Protein AF-A0A9Q0W3M5-F1 (afdb_monomer_lite)

Secondary structure (DSSP, 8-state):
-HHHHHHHHTT-----EE-SSSEEE--SSTT--EEE-TT-BHHHHHHHHHHH-SSSS-SSSHHHHHHHHHHTT--B-EE--GGGTTSS--

Structure (mmCIF, N/CA/C/O backbone):
data_AF-A0A9Q0W3M5-F1
#
_entry.id   AF-A0A9Q0W3M5-F1
#
loop_
_atom_site.group_PDB
_atom_site.id
_atom_site.type_symbol
_atom_site.label_atom_id
_atom_site.label_alt_id
_atom_site.label_comp_id
_atom_site.label_asym_id
_atom_site.label_entity_id
_atom_site.label_seq_id
_atom_site.pdbx_PDB_ins_code
_atom_site.Cartn_x
_atom_site.Cartn_y
_atom_site.Cartn_z
_atom_site.occupancy
_atom_site.B_iso_or_equiv
_atom_site.auth_seq_id
_atom_site.auth_comp_id
_atom_site.auth_asym_id
_atom_site.auth_atom_id
_atom_site.pdbx_PDB_model_num
ATOM 1 N N . MET A 1 1 ? 2.548 3.983 8.561 1.00 66.69 1 MET A N 1
ATOM 2 C CA . MET A 1 1 ? 2.302 2.565 8.895 1.00 66.69 1 MET A CA 1
ATOM 3 C C . MET A 1 1 ? 2.802 2.213 10.295 1.00 66.69 1 MET A C 1
ATOM 5 O O . MET A 1 1 ? 1.974 1.854 11.116 1.00 66.69 1 MET A O 1
ATOM 9 N N . GLU A 1 2 ? 4.083 2.406 10.635 1.00 70.50 2 GLU A N 1
ATOM 10 C CA . GLU A 1 2 ? 4.589 2.118 12.000 1.00 70.50 2 GLU A CA 1
ATOM 11 C C . GLU A 1 2 ? 3.845 2.874 13.117 1.00 70.50 2 GLU A C 1
ATOM 13 O O . GLU A 1 2 ? 3.398 2.270 14.091 1.00 70.50 2 GLU A O 1
ATOM 18 N N . ALA A 1 3 ? 3.597 4.175 12.931 1.00 75.50 3 ALA A N 1
ATOM 19 C CA . ALA A 1 3 ? 2.815 4.974 13.880 1.00 75.50 3 ALA A CA 1
ATOM 20 C C . ALA A 1 3 ? 1.383 4.437 14.084 1.00 75.50 3 A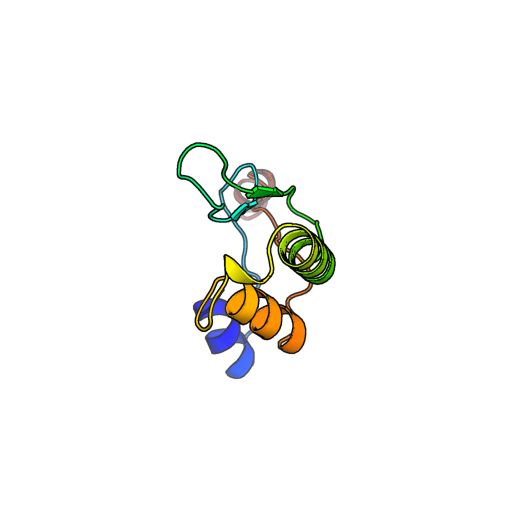LA A C 1
ATOM 22 O O . ALA A 1 3 ? 0.884 4.419 15.205 1.00 75.50 3 ALA A O 1
ATOM 23 N N . HIS A 1 4 ? 0.741 3.939 13.020 1.00 76.38 4 HIS A N 1
ATOM 24 C CA . HIS A 1 4 ? -0.589 3.329 13.105 1.00 76.38 4 HIS A CA 1
ATOM 25 C C . HIS A 1 4 ? -0.557 2.060 13.960 1.00 76.38 4 HIS A C 1
ATOM 27 O O . HIS A 1 4 ? -1.400 1.894 14.835 1.00 76.38 4 HIS A O 1
ATOM 33 N N . SER A 1 5 ? 0.445 1.192 13.767 1.00 69.06 5 SER A N 1
ATOM 34 C CA . SER A 1 5 ? 0.572 -0.026 14.573 1.00 69.06 5 SER A CA 1
ATOM 35 C C . SER A 1 5 ? 0.828 0.272 16.051 1.00 69.06 5 SER A C 1
ATOM 37 O O . SER A 1 5 ? 0.324 -0.462 16.900 1.00 69.06 5 SER A O 1
ATOM 39 N N . LEU A 1 6 ? 1.605 1.312 16.362 1.00 80.31 6 LEU A N 1
ATOM 40 C CA . LEU A 1 6 ? 1.836 1.758 17.737 1.00 80.31 6 LEU A CA 1
ATOM 41 C C . LEU A 1 6 ? 0.538 2.251 18.381 1.00 80.31 6 LEU A C 1
ATOM 43 O O . LEU A 1 6 ? 0.151 1.751 19.434 1.00 80.31 6 LEU A O 1
ATOM 47 N N . LEU A 1 7 ? -0.170 3.171 17.728 1.00 80.44 7 LEU A N 1
ATOM 48 C CA . LEU A 1 7 ? -1.396 3.753 18.275 1.00 80.44 7 LEU A CA 1
ATOM 49 C C . LEU A 1 7 ? -2.520 2.717 18.415 1.00 80.44 7 LEU A C 1
ATOM 51 O O . LEU A 1 7 ? -3.202 2.686 19.438 1.00 80.44 7 LEU A O 1
ATOM 55 N N . LYS A 1 8 ? -2.653 1.801 17.449 1.00 78.19 8 LYS A N 1
ATOM 56 C CA . LYS A 1 8 ? -3.647 0.722 17.512 1.00 78.19 8 LYS A CA 1
ATOM 57 C C . LYS A 1 8 ? -3.357 -0.272 18.635 1.00 78.19 8 LYS A C 1
ATOM 59 O O . LYS A 1 8 ? -4.279 -0.722 19.307 1.00 78.19 8 LYS A O 1
ATOM 64 N N . ARG A 1 9 ? -2.077 -0.562 18.913 1.00 80.38 9 ARG A N 1
ATOM 65 C CA . ARG A 1 9 ? -1.670 -1.374 20.077 1.00 80.38 9 ARG A CA 1
ATOM 66 C C . ARG A 1 9 ? -2.039 -0.709 21.406 1.00 80.38 9 ARG A C 1
ATOM 68 O O . ARG A 1 9 ? -2.312 -1.411 22.373 1.00 80.38 9 ARG A O 1
ATOM 75 N N . HIS A 1 10 ? -2.061 0.619 21.447 1.00 85.44 10 HIS A N 1
ATOM 76 C CA . HIS A 1 10 ? -2.504 1.390 22.607 1.00 85.44 10 HIS A CA 1
ATOM 77 C C . HIS A 1 10 ? -4.032 1.570 22.689 1.00 85.44 10 HIS A C 1
ATOM 79 O O . HIS A 1 10 ? -4.505 2.244 23.597 1.00 85.44 10 HIS A O 1
ATOM 85 N N . GLY A 1 11 ? -4.806 0.946 21.791 1.00 83.50 11 GLY A N 1
ATOM 86 C CA . GLY A 1 11 ? -6.271 0.952 21.834 1.00 83.50 11 GLY A CA 1
ATOM 87 C C . GLY A 1 11 ? -6.928 2.175 21.195 1.00 83.50 11 GLY A C 1
ATOM 88 O O . GLY A 1 11 ? -8.127 2.371 21.366 1.00 83.50 11 GLY A O 1
ATOM 89 N N . PHE A 1 12 ? -6.175 2.991 20.455 1.00 79.94 12 PHE A N 1
ATOM 90 C CA . PHE A 1 12 ? -6.742 4.112 19.710 1.00 79.94 12 PHE A CA 1
ATOM 91 C C . PHE A 1 12 ? -7.326 3.641 18.374 1.00 79.94 12 PHE A C 1
ATOM 93 O O . PHE A 1 12 ? -6.704 2.846 17.660 1.00 79.94 12 PHE A O 1
ATOM 100 N N . ASP A 1 13 ? -8.496 4.175 18.014 1.00 76.94 13 ASP A N 1
ATOM 101 C CA . ASP A 1 13 ? -9.038 4.029 16.667 1.00 76.94 13 ASP A CA 1
ATOM 102 C C . ASP A 1 13 ? -8.282 4.966 15.722 1.00 76.94 13 ASP A C 1
ATOM 104 O O . ASP A 1 13 ? -8.434 6.187 15.746 1.00 76.94 13 ASP A O 1
ATOM 108 N N . VAL A 1 14 ? -7.372 4.386 14.947 1.00 73.06 14 VAL A N 1
ATOM 109 C CA . VAL A 1 14 ? -6.499 5.116 14.033 1.00 73.06 14 VAL A CA 1
ATOM 110 C C . VAL A 1 14 ? -6.651 4.506 12.661 1.00 73.06 14 VAL A C 1
ATOM 112 O O . VAL A 1 14 ? -6.642 3.288 1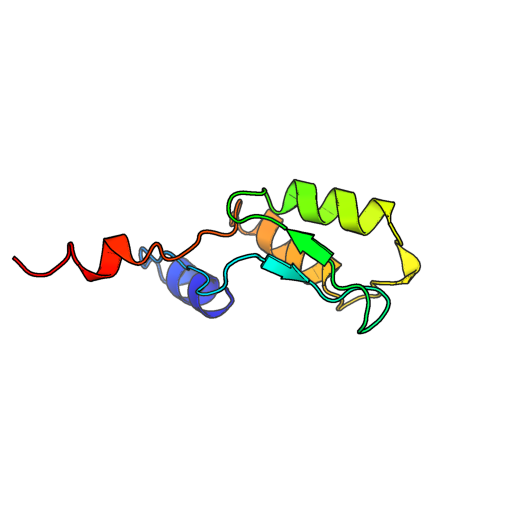2.516 1.00 73.06 14 VAL A O 1
ATOM 115 N N . SER A 1 15 ? -6.720 5.365 11.651 1.00 74.12 15 SER A N 1
ATOM 116 C CA . SER A 1 15 ? -6.648 5.004 10.238 1.00 74.12 15 SER A CA 1
ATOM 117 C C . SER A 1 15 ? -5.437 5.697 9.624 1.00 74.12 15 SER A C 1
ATOM 119 O O . SER A 1 15 ? -5.086 6.808 10.019 1.00 74.12 15 SER A O 1
ATOM 121 N N . SER A 1 16 ? -4.731 5.024 8.717 1.00 69.69 16 SER A N 1
ATOM 122 C CA . SER A 1 16 ? -3.542 5.589 8.076 1.00 69.69 16 SER A CA 1
ATOM 123 C C . SER A 1 16 ? -3.710 5.627 6.578 1.00 69.69 16 SER A C 1
ATOM 125 O O . SER A 1 16 ? -4.024 4.609 5.971 1.00 69.69 16 SER A O 1
ATOM 127 N N . TYR A 1 17 ? -3.400 6.778 6.000 1.00 77.19 17 TYR A N 1
ATOM 128 C CA . TYR A 1 17 ? -3.636 7.038 4.596 1.00 77.19 17 TYR A CA 1
ATOM 129 C C . TYR A 1 17 ? -2.367 7.528 3.902 1.00 77.19 17 TYR A C 1
ATOM 131 O O . TYR A 1 17 ? -1.547 8.234 4.493 1.00 77.19 17 TYR A O 1
ATOM 139 N N . GLY A 1 18 ? -2.213 7.163 2.632 1.00 74.19 18 GLY A N 1
ATOM 140 C CA . GLY A 1 18 ? -1.183 7.704 1.752 1.00 74.19 18 GLY A CA 1
ATOM 141 C C . GLY A 1 18 ? -1.654 8.970 1.036 1.00 74.19 18 GLY A C 1
ATOM 142 O O . GLY A 1 18 ? -2.805 9.061 0.611 1.00 74.19 18 GLY A O 1
ATOM 143 N N . THR A 1 19 ? -0.750 9.934 0.858 1.00 75.31 19 THR A N 1
ATOM 144 C CA . THR A 1 19 ? -0.971 11.151 0.050 1.00 75.31 19 THR A CA 1
ATOM 145 C C . THR A 1 19 ? -0.590 10.976 -1.423 1.00 75.31 19 THR A C 1
ATOM 147 O O . THR A 1 19 ? -0.882 11.839 -2.247 1.00 75.31 19 THR A O 1
ATOM 150 N N . GLY A 1 20 ? 0.064 9.864 -1.775 1.00 74.50 20 GLY A N 1
ATOM 151 C CA . GLY A 1 20 ? 0.436 9.561 -3.155 1.00 74.50 20 GLY A CA 1
ATOM 152 C C . GLY A 1 20 ? -0.775 9.366 -4.074 1.00 74.50 20 GLY A C 1
ATOM 153 O O . GLY A 1 20 ? -1.908 9.197 -3.624 1.00 74.50 20 GLY A O 1
ATOM 154 N N . SER A 1 21 ? -0.528 9.365 -5.385 1.00 76.81 21 SER A N 1
ATOM 155 C CA . SER A 1 21 ? -1.518 8.938 -6.390 1.00 76.81 21 SER A CA 1
ATOM 156 C C 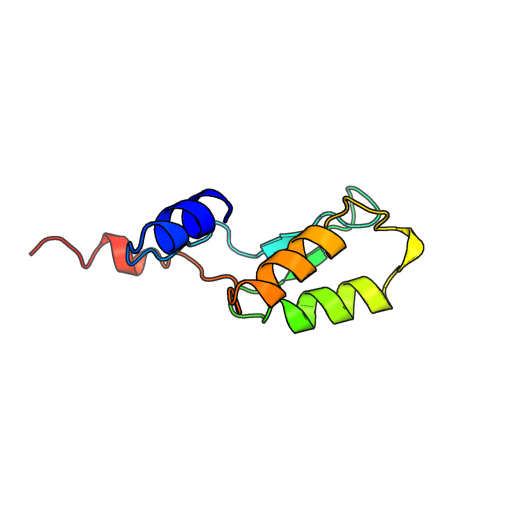. SER A 1 21 ? -1.578 7.416 -6.521 1.00 76.81 21 SER A C 1
ATOM 158 O O . SER A 1 21 ? -2.654 6.871 -6.721 1.00 76.81 21 SER A O 1
ATOM 160 N N . HIS A 1 22 ? -0.438 6.747 -6.307 1.00 80.56 22 HIS A N 1
ATOM 161 C CA . HIS A 1 22 ? -0.283 5.291 -6.328 1.00 80.56 22 HIS A CA 1
ATOM 162 C C . HIS A 1 22 ? 0.704 4.846 -5.240 1.00 80.56 22 HIS A C 1
ATOM 164 O O . HIS A 1 22 ? 1.563 5.631 -4.817 1.00 80.56 22 HIS A O 1
ATOM 170 N N . VAL A 1 23 ?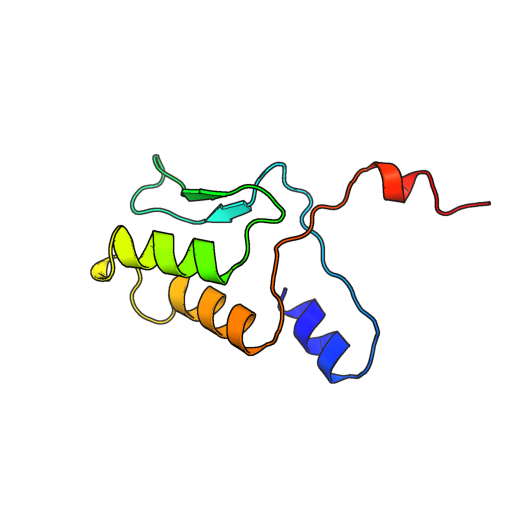 0.617 3.585 -4.820 1.00 81.75 23 VAL A N 1
ATOM 171 C CA . VAL A 1 23 ? 1.598 2.946 -3.938 1.00 81.75 23 VAL A CA 1
ATOM 172 C C . VAL A 1 23 ? 2.820 2.588 -4.775 1.00 81.75 23 VAL A C 1
ATOM 174 O O . VAL A 1 23 ? 2.737 1.774 -5.690 1.00 81.75 23 VAL A O 1
ATOM 177 N N . LYS A 1 24 ? 3.960 3.211 -4.476 1.00 82.31 24 LYS A N 1
ATOM 178 C CA . LYS A 1 24 ? 5.226 2.941 -5.164 1.00 82.31 24 LYS A CA 1
ATOM 179 C C . LYS A 1 24 ? 6.123 2.111 -4.264 1.00 82.31 24 LYS A C 1
ATOM 181 O O . LYS A 1 24 ? 6.437 2.519 -3.149 1.00 82.31 24 LYS A O 1
ATOM 186 N N . LEU A 1 25 ? 6.538 0.968 -4.775 1.00 81.31 25 LEU A N 1
ATOM 187 C CA . LEU A 1 25 ? 7.448 0.041 -4.137 1.00 81.31 25 LEU A CA 1
ATOM 188 C C . LEU A 1 25 ? 8.771 0.023 -4.920 1.00 81.31 25 LEU A C 1
ATOM 190 O O . LEU A 1 25 ? 8.748 0.055 -6.155 1.00 81.31 25 LEU A O 1
ATOM 194 N N . PRO A 1 26 ? 9.929 -0.009 -4.238 1.00 78.19 26 PRO A N 1
ATOM 195 C CA . PRO A 1 26 ? 11.215 -0.123 -4.913 1.00 78.19 26 PRO A CA 1
ATOM 196 C C . PRO A 1 26 ? 11.262 -1.420 -5.733 1.00 78.19 26 PRO A C 1
ATOM 198 O O . PRO A 1 26 ? 10.900 -2.500 -5.251 1.00 78.19 26 PRO A O 1
ATOM 201 N N . GLY A 1 27 ? 11.650 -1.289 -6.999 1.00 77.19 27 GLY A N 1
ATOM 202 C CA . GLY A 1 27 ? 11.886 -2.411 -7.902 1.00 77.19 27 GLY A CA 1
ATOM 203 C C . GLY A 1 27 ? 13.376 -2.723 -8.063 1.00 77.19 27 GLY A C 1
ATOM 204 O O . GLY A 1 27 ? 14.201 -2.126 -7.367 1.00 77.19 27 GLY A O 1
ATOM 205 N N . PRO A 1 28 ? 13.731 -3.634 -8.986 1.00 69.88 28 PRO A N 1
ATOM 206 C CA . PRO A 1 28 ? 15.114 -4.068 -9.220 1.00 69.88 28 PRO A CA 1
ATOM 207 C C . PRO A 1 28 ? 16.045 -2.948 -9.666 1.00 69.88 28 PRO A C 1
ATOM 209 O O . PRO A 1 28 ? 17.262 -3.046 -9.546 1.00 69.88 28 PRO A O 1
ATOM 212 N N . SER A 1 29 ? 15.481 -1.875 -10.206 1.00 72.38 29 SER A N 1
ATOM 213 C CA . SER A 1 29 ? 16.225 -0.734 -10.704 1.00 72.38 29 SER A CA 1
ATOM 214 C C . SER A 1 29 ? 15.462 0.553 -10.429 1.00 72.38 29 SER A C 1
ATOM 216 O O . SER A 1 29 ? 14.233 0.574 -10.407 1.00 72.38 29 SER A O 1
ATOM 218 N N . LEU A 1 30 ? 16.193 1.664 -10.297 1.00 68.62 30 LEU A N 1
ATOM 219 C CA . LEU A 1 30 ? 15.610 3.002 -10.118 1.00 68.62 30 LEU A CA 1
ATOM 220 C C . LEU A 1 30 ? 14.638 3.380 -11.255 1.00 68.62 30 LEU A C 1
ATOM 222 O O . LEU A 1 30 ? 13.738 4.193 -11.061 1.00 68.62 30 LEU A O 1
ATOM 226 N N . ARG A 1 31 ? 14.825 2.787 -12.441 1.00 74.50 31 ARG A N 1
ATOM 227 C CA . ARG A 1 31 ? 14.002 3.015 -13.636 1.00 74.50 31 ARG A CA 1
ATOM 228 C C . ARG A 1 31 ? 12.680 2.248 -13.636 1.00 74.50 31 ARG A C 1
ATOM 230 O O . ARG A 1 31 ? 11.758 2.677 -14.317 1.00 74.50 31 ARG A O 1
ATOM 237 N N . GLU A 1 32 ? 12.577 1.164 -12.871 1.00 78.31 32 GLU A N 1
ATOM 238 C CA . GLU A 1 32 ? 11.420 0.263 -12.889 1.00 78.31 32 GLU A CA 1
ATOM 239 C C . GLU A 1 32 ? 10.854 0.092 -11.472 1.00 78.31 32 GLU A C 1
ATOM 241 O O . GLU A 1 32 ? 11.012 -0.962 -10.853 1.00 78.31 32 GLU A O 1
ATOM 246 N N . PRO A 1 33 ? 10.224 1.138 -10.902 1.00 82.31 33 PRO A N 1
ATOM 247 C CA . PRO A 1 33 ? 9.514 1.008 -9.638 1.00 82.31 33 PRO A CA 1
ATOM 248 C C . PRO A 1 33 ? 8.246 0.167 -9.824 1.00 82.31 33 PRO A C 1
ATOM 250 O O . PRO A 1 33 ? 7.532 0.302 -10.817 1.00 82.31 33 PRO A O 1
ATOM 253 N N . ASN A 1 34 ? 7.910 -0.647 -8.826 1.00 83.38 34 ASN A N 1
ATOM 254 C CA . ASN A 1 34 ? 6.638 -1.358 -8.809 1.00 83.38 34 ASN A CA 1
ATOM 255 C C . ASN A 1 34 ? 5.538 -0.395 -8.349 1.00 83.38 34 ASN A C 1
ATOM 257 O O . ASN A 1 34 ? 5.583 0.120 -7.232 1.00 83.38 34 ASN A O 1
ATOM 261 N N . VAL A 1 35 ? 4.561 -0.129 -9.209 1.00 85.62 35 VAL A N 1
ATOM 262 C CA . VAL A 1 35 ? 3.457 0.793 -8.921 1.00 85.62 35 VAL A CA 1
ATOM 263 C C . VAL A 1 35 ? 2.166 -0.003 -8.780 1.00 85.62 35 VAL A C 1
ATOM 265 O O . VAL A 1 35 ? 1.846 -0.807 -9.649 1.00 85.62 35 VAL A O 1
ATOM 268 N N . TYR A 1 36 ? 1.433 0.234 -7.695 1.00 85.44 36 TYR A N 1
ATOM 269 C CA . TYR A 1 36 ? 0.148 -0.399 -7.409 1.00 85.44 36 TYR A CA 1
ATOM 270 C C . TYR A 1 36 ? -0.914 0.648 -7.081 1.00 85.44 36 TYR A C 1
ATOM 272 O O . TYR A 1 36 ? -0.621 1.684 -6.474 1.00 85.44 36 TYR A O 1
ATOM 280 N N . ASP A 1 37 ? -2.162 0.353 -7.428 1.00 83.25 37 ASP A N 1
ATOM 281 C CA . ASP A 1 37 ? -3.299 1.202 -7.085 1.00 83.25 37 ASP A CA 1
ATOM 282 C C . ASP A 1 37 ? -3.647 1.104 -5.595 1.00 83.25 37 ASP A C 1
ATOM 284 O O . ASP A 1 37 ? -3.521 0.044 -4.965 1.00 83.25 37 ASP A O 1
ATOM 288 N N . PHE A 1 38 ? -4.118 2.216 -5.024 1.00 79.31 38 PHE A N 1
ATOM 289 C CA . PHE A 1 38 ? -4.713 2.210 -3.686 1.00 79.31 38 PHE A CA 1
ATOM 290 C C . PHE A 1 38 ? -5.964 1.325 -3.671 1.00 79.31 38 PHE A C 1
ATOM 292 O O . PHE A 1 38 ? -6.740 1.323 -4.621 1.00 79.31 38 PHE A O 1
ATOM 299 N N . GLY A 1 39 ? -6.150 0.559 -2.596 1.00 77.44 39 GLY A N 1
ATOM 300 C CA . GLY A 1 39 ? -7.176 -0.487 -2.514 1.00 77.44 39 GLY A CA 1
ATOM 301 C C . GLY A 1 39 ? -6.721 -1.870 -2.994 1.00 77.44 39 GLY A C 1
ATOM 302 O O . GLY A 1 39 ? -7.422 -2.849 -2.748 1.00 77.44 39 GLY A O 1
ATOM 303 N N . THR A 1 40 ? -5.531 -2.001 -3.592 1.00 80.81 40 THR A N 1
ATOM 304 C CA . THR A 1 40 ? -4.944 -3.326 -3.849 1.00 80.81 40 THR A CA 1
ATOM 305 C C . THR A 1 40 ? -4.552 -3.973 -2.514 1.00 80.81 40 THR A C 1
ATOM 307 O O . THR A 1 40 ? -3.860 -3.336 -1.710 1.00 80.81 40 THR A O 1
ATOM 310 N N . PRO A 1 41 ? -4.965 -5.222 -2.233 1.00 82.75 41 PRO A N 1
ATOM 311 C CA . PRO A 1 41 ? -4.630 -5.865 -0.974 1.00 82.75 41 PRO A CA 1
ATOM 312 C C . PRO A 1 41 ? -3.135 -6.184 -0.882 1.00 82.75 41 PRO A C 1
ATOM 314 O O . PRO A 1 41 ? -2.524 -6.643 -1.851 1.00 82.75 41 PRO A O 1
ATOM 317 N N . TYR A 1 42 ? -2.546 -6.027 0.309 1.00 81.62 42 TYR A N 1
ATOM 318 C CA . TYR A 1 42 ? -1.116 -6.301 0.527 1.00 81.62 42 TYR A CA 1
ATOM 319 C C . TYR A 1 42 ? -0.732 -7.740 0.170 1.00 81.62 42 TYR A C 1
ATOM 321 O O . TYR A 1 42 ? 0.362 -7.978 -0.327 1.00 81.62 42 TYR A O 1
ATOM 329 N N . LYS A 1 43 ? -1.647 -8.701 0.345 1.00 80.94 43 LYS A N 1
ATOM 330 C CA . LYS A 1 43 ? -1.441 -10.091 -0.086 1.00 80.94 43 LYS A CA 1
ATOM 331 C C . LYS A 1 43 ? -1.157 -10.195 -1.587 1.00 80.94 43 LYS A C 1
ATOM 333 O O . LYS A 1 43 ? -0.251 -10.914 -1.988 1.00 80.94 43 LYS A O 1
ATOM 338 N N . GLN A 1 44 ? -1.907 -9.460 -2.406 1.00 84.75 44 GLN A N 1
ATOM 339 C CA . GLN A 1 44 ? -1.738 -9.482 -3.855 1.00 84.75 44 GLN A CA 1
ATOM 340 C C . GLN A 1 44 ? -0.418 -8.828 -4.267 1.00 84.75 44 GLN A C 1
ATOM 342 O O . GLN A 1 44 ? 0.287 -9.379 -5.105 1.00 84.75 44 GLN A O 1
ATOM 347 N N . MET A 1 45 ? -0.050 -7.706 -3.639 1.00 83.50 45 MET A N 1
ATOM 348 C CA . MET A 1 45 ? 1.263 -7.086 -3.855 1.00 83.50 45 MET A CA 1
ATOM 349 C C . MET A 1 45 ? 2.402 -8.037 -3.457 1.00 83.50 45 MET A C 1
ATOM 351 O O . MET A 1 45 ? 3.384 -8.164 -4.179 1.00 83.50 45 MET A O 1
ATOM 355 N N . PHE A 1 46 ? 2.261 -8.740 -2.330 1.00 81.62 46 PHE A N 1
ATOM 356 C CA . PHE A 1 46 ? 3.239 -9.720 -1.863 1.00 81.62 46 PHE A CA 1
ATOM 357 C C . PHE A 1 46 ? 3.395 -10.887 -2.844 1.00 81.62 46 PHE A C 1
ATOM 359 O O . PHE A 1 46 ? 4.518 -11.243 -3.196 1.00 81.62 46 PHE A O 1
ATOM 366 N N . ASP A 1 47 ? 2.285 -11.460 -3.315 1.00 83.44 47 ASP A N 1
ATOM 367 C CA . ASP A 1 47 ? 2.308 -12.549 -4.293 1.00 83.44 47 ASP A CA 1
ATOM 368 C C . ASP A 1 47 ? 2.896 -12.107 -5.642 1.00 83.44 47 ASP A C 1
ATOM 370 O O . ASP A 1 47 ? 3.634 -12.876 -6.256 1.00 83.44 47 ASP A O 1
ATOM 374 N N . ASP A 1 48 ? 2.621 -10.877 -6.085 1.00 84.56 48 ASP A N 1
ATOM 375 C CA . ASP A 1 48 ? 3.181 -10.309 -7.318 1.00 84.56 48 ASP A CA 1
ATOM 376 C C . ASP A 1 48 ? 4.700 -10.099 -7.214 1.00 84.56 48 ASP A C 1
ATOM 378 O O . ASP A 1 48 ? 5.457 -10.558 -8.071 1.00 84.56 48 ASP A O 1
ATOM 382 N N . LEU A 1 49 ? 5.171 -9.493 -6.120 1.00 80.31 49 LEU A N 1
ATOM 383 C CA . LEU A 1 49 ? 6.603 -9.297 -5.874 1.00 80.31 49 LEU A CA 1
ATOM 384 C C . LEU A 1 49 ? 7.354 -10.625 -5.723 1.00 80.31 49 LEU A C 1
ATOM 386 O O . LEU A 1 49 ? 8.458 -10.765 -6.243 1.00 80.31 49 LEU A O 1
ATOM 390 N N . ARG A 1 50 ? 6.744 -11.615 -5.058 1.00 78.31 50 ARG A N 1
ATOM 391 C CA . ARG A 1 50 ? 7.321 -12.957 -4.896 1.00 78.31 50 ARG A CA 1
ATOM 392 C C . ARG A 1 50 ? 7.442 -13.703 -6.226 1.00 78.31 50 ARG A C 1
ATOM 394 O O . ARG A 1 50 ? 8.369 -14.489 -6.384 1.00 78.31 50 ARG A O 1
ATOM 401 N N . ARG A 1 51 ? 6.500 -13.500 -7.154 1.00 81.19 51 ARG A N 1
ATOM 402 C CA . ARG A 1 51 ? 6.540 -14.109 -8.495 1.00 81.19 51 ARG A CA 1
ATOM 403 C C . ARG A 1 51 ? 7.554 -13.450 -9.419 1.00 81.19 51 ARG A C 1
ATOM 405 O O . ARG A 1 51 ? 8.084 -14.149 -10.271 1.00 81.19 51 ARG A O 1
ATOM 412 N N . LYS A 1 52 ? 7.772 -12.140 -9.280 1.00 78.19 52 LYS A N 1
ATOM 413 C CA . LYS A 1 52 ? 8.738 -11.397 -10.095 1.00 78.19 52 LYS A CA 1
ATOM 414 C C . LYS A 1 52 ? 10.160 -11.860 -9.813 1.00 78.19 52 LYS A C 1
ATOM 416 O O . LYS A 1 52 ? 10.769 -12.439 -10.697 1.00 78.19 52 LYS A O 1
ATOM 421 N N . ASP A 1 53 ? 10.641 -11.667 -8.585 1.00 71.31 53 ASP A N 1
ATOM 422 C CA . ASP A 1 53 ? 12.002 -12.060 -8.216 1.00 71.31 53 ASP A CA 1
ATOM 423 C C . ASP A 1 53 ? 12.127 -12.337 -6.710 1.00 71.31 53 ASP A C 1
ATOM 425 O O . ASP A 1 53 ? 12.153 -11.403 -5.903 1.00 71.31 53 ASP A O 1
ATOM 429 N N . PRO A 1 54 ? 12.244 -13.608 -6.292 1.00 66.81 54 PRO A N 1
ATOM 430 C CA . PRO A 1 54 ? 12.431 -13.953 -4.886 1.00 66.81 54 PRO A CA 1
ATOM 431 C C . PRO A 1 54 ? 13.833 -13.599 -4.355 1.00 66.81 54 PRO A C 1
ATOM 433 O O . PRO A 1 54 ? 13.972 -13.359 -3.158 1.00 66.81 54 PRO A O 1
ATOM 436 N N . GLU A 1 55 ? 14.859 -13.527 -5.213 1.00 67.38 55 GLU A N 1
ATOM 437 C CA . GLU A 1 55 ? 16.236 -13.178 -4.812 1.00 67.38 55 GLU A CA 1
ATOM 438 C C . GLU A 1 55 ? 16.455 -11.673 -4.620 1.00 67.38 55 GLU A C 1
ATOM 440 O O . GLU A 1 55 ? 17.306 -11.265 -3.830 1.00 67.38 55 GLU A O 1
ATOM 445 N N . LEU A 1 56 ? 15.668 -10.833 -5.297 1.00 66.88 56 LEU A N 1
ATOM 446 C CA . LEU A 1 56 ? 15.827 -9.378 -5.266 1.00 66.88 56 LEU A CA 1
ATOM 447 C C . LEU A 1 56 ? 15.440 -8.756 -3.914 1.00 66.88 56 LEU A C 1
ATOM 449 O O . LEU A 1 56 ? 15.847 -7.641 -3.586 1.00 66.88 56 LEU A O 1
ATOM 453 N N . TYR A 1 57 ? 14.659 -9.474 -3.110 1.00 67.62 57 TYR A N 1
ATOM 454 C CA . TYR A 1 57 ? 14.128 -8.986 -1.843 1.00 67.62 57 TYR A CA 1
ATOM 455 C C . TYR A 1 57 ? 14.677 -9.778 -0.637 1.00 67.62 57 TYR A C 1
ATOM 457 O O . TYR A 1 57 ? 13.893 -10.414 0.076 1.00 67.62 57 TYR A O 1
ATOM 465 N N . PRO A 1 58 ? 15.985 -9.699 -0.316 1.00 59.72 58 PRO A N 1
ATOM 466 C CA . PRO A 1 58 ? 16.576 -10.394 0.829 1.00 59.72 58 PRO A CA 1
ATOM 467 C C . PRO A 1 58 ? 16.158 -9.771 2.178 1.00 59.72 58 PRO A C 1
ATOM 469 O O . PRO A 1 58 ? 16.068 -8.551 2.285 1.00 59.72 58 PRO A O 1
ATOM 472 N N . PRO A 1 59 ? 15.920 -10.550 3.248 1.00 53.84 59 PRO A N 1
ATOM 473 C CA . PRO A 1 59 ? 15.585 -10.006 4.569 1.00 53.84 59 PRO A CA 1
ATOM 474 C C . PRO A 1 59 ? 16.672 -9.044 5.106 1.00 53.84 59 PRO A C 1
ATOM 476 O O . PRO A 1 59 ? 17.848 -9.407 5.037 1.00 53.84 59 PRO A O 1
ATOM 479 N N . PRO A 1 60 ? 16.330 -7.867 5.685 1.00 57.56 60 PRO A N 1
ATOM 480 C CA . PRO A 1 60 ? 14.996 -7.318 5.955 1.00 57.56 60 PRO A CA 1
ATOM 481 C C . PRO A 1 60 ? 14.491 -6.421 4.802 1.00 57.56 60 PRO A C 1
ATOM 483 O O . PRO A 1 60 ? 14.534 -5.193 4.869 1.00 57.56 60 PRO A O 1
ATOM 486 N N . SER A 1 61 ? 14.010 -7.036 3.723 1.00 71.25 61 SER A N 1
ATOM 487 C CA . SER A 1 61 ? 13.491 -6.354 2.534 1.00 71.25 61 SER A CA 1
ATOM 488 C C . SER A 1 61 ? 12.046 -5.879 2.684 1.00 71.25 61 SER A C 1
ATOM 490 O O . SER A 1 61 ? 11.314 -6.198 3.623 1.00 71.25 61 SER A O 1
ATOM 492 N N . LEU A 1 62 ? 11.597 -5.187 1.640 1.00 72.81 62 LEU A N 1
ATOM 493 C CA . LEU A 1 62 ? 10.208 -4.850 1.368 1.00 72.81 62 LEU A CA 1
ATOM 494 C C . LEU A 1 62 ? 9.223 -6.028 1.523 1.00 72.81 62 LEU A C 1
ATOM 496 O O . LEU A 1 62 ? 8.114 -5.827 2.020 1.00 72.81 62 LEU A O 1
ATOM 500 N N . LEU A 1 63 ? 9.618 -7.250 1.137 1.00 73.88 63 LEU A N 1
ATOM 501 C CA . LEU A 1 63 ? 8.766 -8.438 1.269 1.00 73.88 63 LEU A CA 1
ATOM 502 C C . LEU A 1 63 ? 8.471 -8.754 2.741 1.00 73.88 63 LEU A C 1
ATOM 504 O O . LEU A 1 63 ? 7.335 -9.080 3.085 1.00 73.88 63 LEU A O 1
ATOM 508 N N . PHE A 1 64 ? 9.474 -8.611 3.614 1.00 72.81 64 PHE A N 1
ATOM 509 C CA . PHE A 1 64 ? 9.316 -8.804 5.056 1.00 72.81 64 PHE A CA 1
ATOM 510 C C . PHE A 1 64 ? 8.346 -7.775 5.645 1.00 72.81 64 PHE A C 1
ATOM 512 O O . PHE A 1 64 ? 7.458 -8.119 6.421 1.00 72.81 64 PHE A O 1
ATOM 519 N N . ILE A 1 65 ? 8.460 -6.520 5.211 1.00 74.44 65 ILE A N 1
ATOM 520 C CA . ILE A 1 65 ? 7.586 -5.428 5.648 1.00 74.44 65 ILE A CA 1
ATOM 521 C C . ILE A 1 65 ? 6.128 -5.683 5.219 1.00 74.44 65 ILE A C 1
ATOM 523 O O . ILE A 1 65 ? 5.219 -5.571 6.043 1.00 74.44 65 ILE A O 1
ATOM 527 N N . LEU A 1 66 ? 5.888 -6.102 3.968 1.00 77.00 66 LEU A N 1
ATOM 528 C CA . LEU A 1 66 ? 4.544 -6.484 3.511 1.00 77.00 66 LEU A CA 1
ATOM 529 C C . LEU A 1 66 ? 3.973 -7.671 4.295 1.00 77.00 66 LEU A C 1
ATOM 531 O O . LEU A 1 66 ? 2.794 -7.661 4.650 1.00 77.00 66 LEU A O 1
ATOM 535 N N . PHE A 1 67 ? 4.796 -8.679 4.585 1.00 74.31 67 PHE A N 1
ATOM 536 C CA . PHE A 1 67 ? 4.382 -9.847 5.360 1.00 74.31 67 PHE A CA 1
ATOM 537 C C . PHE A 1 67 ? 3.984 -9.484 6.800 1.00 74.31 67 PHE A C 1
ATOM 539 O O . PHE A 1 67 ? 2.994 -10.007 7.324 1.00 74.31 67 PHE A O 1
ATOM 546 N N . ILE A 1 68 ? 4.717 -8.560 7.429 1.00 71.88 68 ILE A N 1
ATOM 547 C CA . ILE A 1 68 ? 4.379 -8.025 8.752 1.00 71.88 68 ILE A CA 1
ATOM 548 C C . ILE A 1 68 ? 3.049 -7.268 8.700 1.00 71.88 68 ILE A C 1
ATOM 550 O O . ILE A 1 68 ? 2.191 -7.507 9.550 1.00 71.88 68 ILE A O 1
ATOM 554 N N . PHE A 1 69 ? 2.834 -6.405 7.701 1.00 71.25 69 PHE A N 1
ATOM 555 C CA . PHE A 1 69 ? 1.564 -5.683 7.563 1.00 71.25 69 PHE A CA 1
ATOM 556 C C . PHE A 1 69 ? 0.377 -6.619 7.338 1.00 71.25 69 PHE A C 1
ATOM 558 O O . PHE A 1 69 ? -0.664 -6.435 7.971 1.00 71.25 69 PHE A O 1
ATOM 565 N N . TYR A 1 70 ? 0.565 -7.665 6.530 1.00 68.12 70 TYR A N 1
ATOM 566 C CA . TYR A 1 70 ? -0.432 -8.710 6.325 1.00 68.12 70 TYR A CA 1
ATOM 567 C C . TYR A 1 70 ? -0.798 -9.425 7.637 1.00 68.12 70 TYR A C 1
ATOM 569 O O . TYR A 1 70 ? -1.977 -9.540 7.964 1.00 68.12 70 TYR A O 1
ATOM 577 N N . ASN A 1 71 ? 0.193 -9.842 8.435 1.00 68.69 71 ASN A N 1
ATOM 578 C CA . ASN A 1 71 ? -0.059 -10.510 9.721 1.00 68.69 71 ASN A CA 1
ATOM 579 C C . ASN A 1 71 ? -0.645 -9.580 10.794 1.00 68.69 71 ASN A C 1
ATOM 581 O O . ASN A 1 71 ? -1.267 -10.059 11.740 1.00 68.69 71 ASN A O 1
ATOM 585 N N . ARG A 1 72 ? -0.464 -8.260 10.669 1.00 65.81 72 ARG A N 1
ATOM 586 C CA . ARG A 1 72 ? -1.010 -7.271 11.613 1.00 65.81 72 ARG A CA 1
ATOM 587 C C . ARG A 1 72 ? -2.400 -6.743 11.249 1.00 65.81 72 ARG A C 1
ATOM 589 O O . ARG A 1 72 ? -2.908 -5.879 11.956 1.00 65.81 72 ARG A O 1
ATOM 596 N N . GLY A 1 73 ? -3.033 -7.268 10.197 1.00 61.00 73 GLY A N 1
ATOM 597 C CA . GLY A 1 73 ? -4.412 -6.924 9.836 1.00 61.00 73 GLY A CA 1
ATOM 598 C C . GLY A 1 73 ? -4.567 -5.615 9.056 1.00 61.00 73 GLY A C 1
ATOM 599 O O . GLY A 1 73 ? -5.690 -5.157 8.858 1.00 61.00 73 GLY A O 1
ATOM 600 N N . CYS A 1 74 ? -3.474 -5.019 8.570 1.00 65.75 74 CYS A N 1
ATOM 601 C CA . CYS A 1 74 ? -3.554 -3.965 7.562 1.00 65.75 74 CYS A CA 1
ATOM 602 C C . CYS A 1 74 ? -3.748 -4.645 6.203 1.00 65.75 74 CYS A C 1
ATOM 604 O O . CYS A 1 74 ? -2.809 -5.231 5.670 1.00 65.75 74 CYS A O 1
ATOM 606 N N . LEU A 1 75 ? -4.970 -4.627 5.666 1.00 61.03 75 LEU A N 1
ATOM 607 C CA . LEU A 1 75 ? -5.321 -5.398 4.466 1.00 61.03 75 LEU A CA 1
ATOM 608 C C . LEU A 1 75 ? -5.083 -4.629 3.162 1.00 61.03 75 LEU A C 1
ATOM 610 O O . LEU A 1 75 ? -4.757 -5.251 2.154 1.00 61.03 75 LEU A O 1
ATOM 614 N N . VAL A 1 76 ? -5.187 -3.299 3.188 1.00 61.41 76 VAL A N 1
ATOM 615 C CA . VAL A 1 76 ? -5.165 -2.436 1.999 1.00 61.41 76 VAL A CA 1
ATOM 616 C C . VAL A 1 76 ? -4.480 -1.105 2.286 1.00 61.41 76 VAL A C 1
ATOM 618 O O . VAL A 1 76 ? -4.556 -0.578 3.395 1.00 61.41 76 VAL A O 1
ATOM 621 N N . ALA A 1 77 ? -3.809 -0.559 1.272 1.00 64.56 77 ALA A N 1
ATOM 622 C CA . ALA A 1 77 ? -3.337 0.817 1.304 1.00 64.56 77 ALA A CA 1
ATOM 623 C C . ALA A 1 77 ? -4.504 1.751 0.959 1.00 64.56 77 ALA A C 1
ATOM 625 O O . ALA A 1 77 ? -5.005 1.713 -0.166 1.00 64.56 77 ALA A O 1
ATOM 626 N N . GLU A 1 78 ? -4.917 2.595 1.902 1.00 63.25 78 GLU A N 1
ATOM 627 C CA . GLU A 1 78 ? -5.968 3.590 1.684 1.00 63.25 78 GLU A CA 1
ATOM 628 C C . GLU A 1 78 ? -5.372 4.955 1.319 1.00 63.25 78 GLU A C 1
ATOM 630 O O . GLU A 1 78 ? -4.308 5.354 1.807 1.00 63.25 78 GLU A O 1
ATOM 635 N N . ARG A 1 79 ? -6.054 5.683 0.432 1.00 55.47 79 ARG A N 1
ATOM 636 C CA . ARG A 1 79 ? -5.660 7.028 0.001 1.00 55.47 79 ARG A CA 1
ATOM 637 C C . ARG A 1 79 ? -6.435 8.070 0.801 1.00 55.47 79 ARG A C 1
ATOM 639 O O . ARG A 1 79 ? -7.641 7.919 0.973 1.00 55.47 79 ARG A O 1
ATOM 646 N N . ILE A 1 80 ? -5.784 9.163 1.206 1.00 55.88 80 ILE A N 1
ATOM 647 C CA . ILE A 1 80 ? -6.523 10.373 1.593 1.00 55.88 80 ILE A CA 1
ATOM 648 C C . ILE A 1 80 ? -7.155 10.903 0.307 1.00 55.88 80 ILE A C 1
ATOM 650 O O . ILE A 1 80 ? -6.467 11.419 -0.576 1.00 55.88 80 ILE A O 1
ATOM 654 N N . SER A 1 81 ? -8.468 10.739 0.165 1.00 42.16 81 SER A N 1
ATOM 655 C CA . SER A 1 81 ? -9.200 11.539 -0.807 1.00 42.16 81 SER A CA 1
ATOM 656 C C . SER A 1 81 ? -9.244 12.966 -0.270 1.00 42.16 81 SER A C 1
ATOM 658 O O . SER A 1 81 ? -9.676 13.178 0.864 1.00 42.16 81 SER A O 1
ATOM 660 N N . LEU A 1 82 ? -8.819 13.953 -1.067 1.00 41.75 82 LEU A N 1
ATOM 661 C CA . LEU A 1 82 ? -8.936 15.376 -0.712 1.00 41.75 82 LEU A CA 1
ATOM 662 C C . LEU A 1 82 ? -10.374 15.774 -0.325 1.00 41.75 82 LEU A C 1
ATOM 664 O O . LEU A 1 82 ? -10.561 16.765 0.374 1.00 41.75 82 LEU A O 1
ATOM 668 N N . SER A 1 83 ? -11.380 14.982 -0.712 1.00 43.53 83 SER A N 1
ATOM 669 C CA . SER A 1 83 ? -12.773 15.140 -0.284 1.00 43.53 83 SER A CA 1
ATOM 670 C C . SER A 1 83 ? -12.961 15.104 1.239 1.00 43.53 83 SER A C 1
ATOM 672 O O . SER A 1 83 ? -13.893 15.721 1.739 1.00 43.53 83 SER A O 1
ATOM 674 N N . PHE A 1 84 ? -12.079 14.435 1.990 1.00 39.28 84 PHE A N 1
ATOM 675 C CA . PHE A 1 84 ? -12.174 14.369 3.453 1.00 39.28 84 PHE A CA 1
ATOM 676 C C . PHE A 1 84 ? -11.758 15.680 4.138 1.00 39.28 84 PHE A C 1
ATOM 678 O O . PHE A 1 84 ? -12.242 15.985 5.222 1.00 39.28 84 PHE A O 1
ATOM 685 N N . PHE A 1 85 ? -10.905 16.491 3.499 1.00 35.94 85 PHE A N 1
ATOM 686 C CA . PHE A 1 85 ? -10.451 17.767 4.067 1.00 35.94 85 PHE A CA 1
ATOM 687 C C . PHE A 1 85 ? -11.507 18.880 3.971 1.00 35.94 85 PHE A C 1
ATOM 689 O O . PHE A 1 85 ? -11.441 19.849 4.719 1.00 35.94 85 PHE A O 1
ATOM 696 N N . LEU A 1 86 ? -12.492 18.739 3.078 1.00 41.22 86 LEU A N 1
ATOM 697 C CA . LEU A 1 86 ? -13.585 19.703 2.895 1.00 41.22 86 LEU A CA 1
ATOM 698 C C . LEU A 1 86 ? -14.878 19.319 3.639 1.00 41.22 86 LEU A C 1
ATOM 700 O O . LEU A 1 86 ? -15.819 20.103 3.636 1.00 41.22 86 LEU A O 1
ATOM 704 N N . GLY A 1 87 ? -14.939 18.143 4.274 1.00 36.38 87 GLY A N 1
ATOM 705 C CA . GLY A 1 87 ? -16.152 17.625 4.926 1.00 36.38 87 GLY A CA 1
ATOM 706 C C . GLY A 1 87 ? -16.154 17.659 6.458 1.00 36.38 87 GLY A C 1
ATOM 707 O O . GLY A 1 87 ? -17.029 17.049 7.060 1.00 36.38 87 GLY A O 1
ATOM 708 N N . GLY A 1 88 ? -15.173 18.309 7.092 1.00 41.34 88 GLY A N 1
ATOM 709 C CA . GLY A 1 88 ? -14.921 18.188 8.533 1.00 41.34 88 GLY A CA 1
ATOM 710 C C . GLY A 1 88 ? -14.779 19.505 9.294 1.00 41.34 88 GLY A C 1
ATOM 711 O O . GLY A 1 88 ? -13.977 19.550 10.216 1.00 41.34 88 GLY A O 1
ATOM 712 N N . VAL A 1 89 ? -15.507 20.558 8.903 1.00 38.31 89 VAL A N 1
ATOM 713 C CA . VAL A 1 89 ? -15.858 21.706 9.765 1.00 38.31 89 VAL A CA 1
ATOM 714 C C . VAL A 1 89 ? -17.211 22.262 9.300 1.00 38.31 89 VAL A C 1
ATOM 716 O O . VAL A 1 89 ? -17.242 23.168 8.472 1.00 38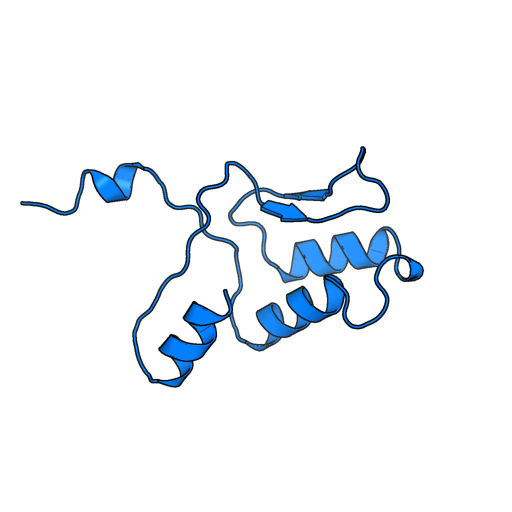.31 89 VAL A O 1
ATOM 719 N N . VAL A 1 90 ? -18.309 21.702 9.814 1.00 34.69 90 VAL A N 1
ATOM 720 C CA . VAL A 1 90 ? -19.550 22.410 10.195 1.00 34.69 90 VAL A CA 1
ATOM 721 C C . VAL A 1 90 ? -20.120 21.676 11.399 1.00 34.69 90 VAL A C 1
ATOM 723 O O . VAL A 1 90 ? -20.190 20.429 11.325 1.00 34.69 90 VAL A O 1
#

Organism: Salix purpurea (NCBI:txid77065)

pLDDT: mean 70.42, std 13.24, range [34.69, 85.62]

Radius of gyration: 15.02 Å; chains: 1; bounding box: 36×36×36 Å

InterPro domains:
  IPR006811 RNA polymerase II subunit A [PF04722] (1-65)
  IPR006811 RNA polymerase II subunit A [PTHR20383] (1-63)

Sequence (90 aa):
MEAHSLLKRHGFDVSSYGTGSHVKLP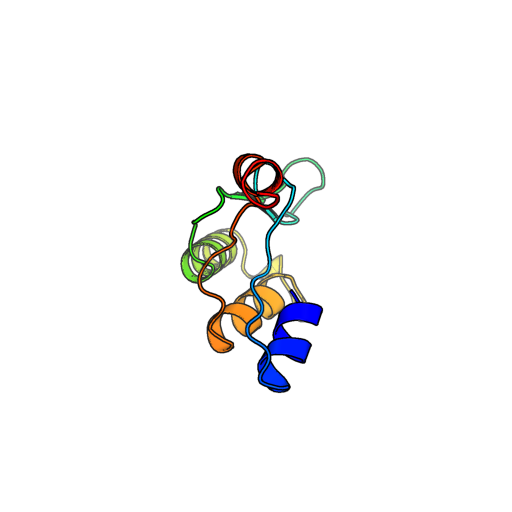GPSLREPNVYDFGTPYKQMFDDLRRKDPELYPPPSLLFILFIFYNRGCLVAERISLSFFLGGVV

Foldseek 3Di:
DVVQLVVVVVVDDDDDADADQWDWACDLDPVDTDTHGWVQFLVVVLVVNCVVDVVSAPPVGPSVVSVVCVVSPVTTHHHPDCVVVVPPDD